Protein AF-A0A376RLB1-F1 (afdb_monomer)

Secondary structure (DSSP, 8-state):
-------EEEETTS-HHHHHHHHHH-SSEEEES-STT--S----------GGGHHHHGGGT-

Solvent-accessible surface area (backbone atoms only — not comparable to full-atom values): 4376 Å² total; per-residu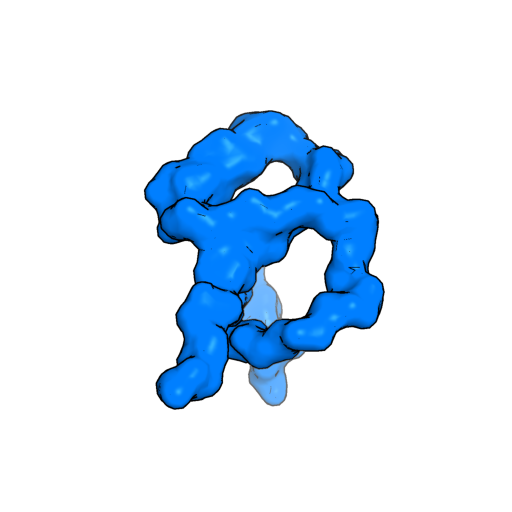e (Å²): 131,85,75,92,77,71,65,43,77,45,55,62,87,55,57,66,71,58,50,56,54,49,53,76,76,33,1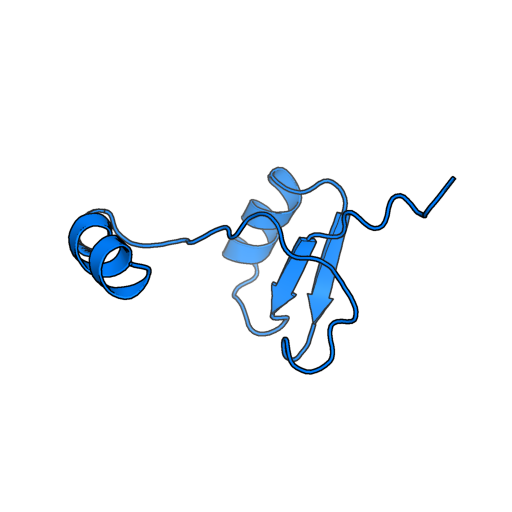00,38,69,45,75,32,93,65,78,81,88,66,95,70,85,85,88,78,85,90,80,96,70,62,77,88,48,53,77,58,56,58,67,76,76,110

Sequence (62 aa):
MPAEKNSAYTLKKYDDAMKTVAEMYYHRLEYVDNFDNLEDIFFKFGLNLSDELIPTSTKSIT

Structure (mmCIF, N/CA/C/O backbone):
data_AF-A0A376RLB1-F1
#
_entry.id   AF-A0A376RLB1-F1
#
loop_
_atom_site.group_PDB
_atom_site.id
_atom_site.type_symbol
_atom_site.label_atom_id
_atom_site.label_alt_id
_atom_site.label_comp_id
_atom_site.label_asym_id
_atom_site.label_entity_id
_atom_site.label_seq_id
_atom_site.pdbx_PDB_ins_code
_atom_site.Cartn_x
_atom_site.Cartn_y
_atom_site.Cartn_z
_atom_site.occupancy
_atom_site.B_iso_or_equiv
_atom_site.auth_seq_id
_atom_site.auth_comp_id
_atom_site.auth_asym_id
_atom_site.auth_atom_id
_atom_site.pdbx_PDB_model_num
ATOM 1 N N . MET A 1 1 ? 9.812 -13.192 22.667 1.00 39.62 1 MET A N 1
ATOM 2 C CA . MET A 1 1 ? 10.042 -12.030 21.784 1.00 39.62 1 MET A CA 1
ATOM 3 C C . MET A 1 1 ? 8.772 -11.862 20.965 1.00 39.62 1 MET A C 1
ATOM 5 O O . MET A 1 1 ? 8.414 -12.836 20.311 1.00 39.62 1 MET A O 1
ATOM 9 N N . PRO A 1 2 ? 8.007 -10.763 21.091 1.00 45.31 2 PRO A N 1
ATOM 10 C CA . PRO A 1 2 ? 6.807 -10.602 20.283 1.00 45.31 2 PRO A CA 1
ATOM 11 C C . PRO A 1 2 ? 7.224 -10.389 18.825 1.00 45.31 2 PRO A C 1
ATOM 13 O O . PRO A 1 2 ? 8.263 -9.792 18.554 1.00 45.31 2 PRO A O 1
ATOM 16 N N . ALA A 1 3 ? 6.464 -11.002 17.925 1.00 45.41 3 ALA A N 1
ATOM 17 C CA . ALA A 1 3 ? 6.834 -11.289 16.550 1.00 45.41 3 ALA A CA 1
ATOM 18 C C . ALA A 1 3 ? 7.274 -10.053 15.749 1.00 45.41 3 ALA A C 1
ATOM 20 O O . ALA A 1 3 ? 6.643 -9.003 15.817 1.00 45.41 3 ALA A O 1
ATOM 21 N N . GLU A 1 4 ? 8.307 -10.225 14.924 1.00 49.06 4 GLU A N 1
ATOM 22 C CA . GLU A 1 4 ? 8.736 -9.307 13.860 1.00 49.06 4 GLU A CA 1
ATOM 23 C C . GLU A 1 4 ? 7.690 -9.237 12.725 1.00 49.06 4 GLU A C 1
ATOM 25 O O . GLU A 1 4 ? 7.978 -9.516 11.558 1.00 49.06 4 GLU A O 1
ATOM 30 N N . LYS A 1 5 ? 6.438 -8.916 13.055 1.00 55.72 5 LYS A N 1
ATOM 31 C CA . LYS A 1 5 ? 5.362 -8.687 12.088 1.00 55.72 5 LYS A CA 1
ATOM 32 C C . LYS A 1 5 ? 5.452 -7.253 11.565 1.00 55.72 5 LYS A C 1
ATOM 34 O O . LYS A 1 5 ? 4.591 -6.435 11.815 1.00 55.72 5 LYS A O 1
ATOM 39 N N . ASN A 1 6 ? 6.547 -6.923 10.889 1.00 60.84 6 ASN A N 1
ATOM 40 C CA . ASN A 1 6 ? 6.671 -5.653 10.170 1.00 60.84 6 ASN A CA 1
ATOM 41 C C . ASN A 1 6 ? 6.394 -5.901 8.684 1.00 60.84 6 ASN A C 1
ATOM 43 O O . ASN A 1 6 ? 7.275 -5.711 7.844 1.00 60.84 6 ASN A O 1
ATOM 47 N N . SER A 1 7 ? 5.202 -6.411 8.369 1.00 71.50 7 SER A N 1
ATOM 48 C CA . SER A 1 7 ? 4.742 -6.478 6.983 1.00 71.50 7 SER A CA 1
ATOM 49 C C . SER A 1 7 ? 4.180 -5.111 6.600 1.00 71.50 7 SER A C 1
ATOM 51 O O . SER A 1 7 ? 3.402 -4.506 7.334 1.00 71.50 7 SER A O 1
ATOM 53 N N . ALA A 1 8 ? 4.600 -4.590 5.454 1.00 85.38 8 ALA A N 1
ATOM 54 C CA . ALA A 1 8 ? 3.872 -3.530 4.782 1.00 85.38 8 ALA A CA 1
ATOM 55 C C . ALA A 1 8 ? 2.720 -4.156 3.998 1.00 85.38 8 ALA A C 1
ATOM 57 O O . ALA A 1 8 ? 2.827 -5.289 3.535 1.00 85.38 8 ALA A O 1
ATOM 58 N N . TYR A 1 9 ? 1.640 -3.407 3.804 1.00 88.25 9 TYR A N 1
ATOM 59 C CA . TYR A 1 9 ? 0.470 -3.891 3.082 1.00 88.25 9 TYR A CA 1
ATOM 60 C C . TYR A 1 9 ? 0.138 -2.935 1.948 1.00 88.25 9 TYR A C 1
ATOM 62 O O . TYR A 1 9 ? 0.167 -1.715 2.115 1.00 88.25 9 TYR A O 1
ATOM 70 N N . THR A 1 10 ? -0.198 -3.488 0.788 1.00 89.69 10 THR A N 1
ATOM 71 C CA . THR A 1 10 ? -0.678 -2.711 -0.354 1.00 89.69 10 THR A CA 1
ATOM 72 C C . THR A 1 10 ? -1.834 -3.427 -1.037 1.00 89.69 10 THR A C 1
ATOM 74 O O . THR A 1 10 ? -1.973 -4.646 -0.938 1.00 89.69 10 THR A O 1
ATOM 77 N N . LEU A 1 11 ? -2.701 -2.682 -1.723 1.00 90.94 11 LEU A N 1
ATOM 78 C CA . LEU A 1 11 ? -3.867 -3.288 -2.356 1.00 90.94 11 LEU A CA 1
ATOM 79 C C . LEU A 1 11 ? -3.478 -4.006 -3.649 1.00 90.94 11 LEU A C 1
ATOM 81 O O . LEU A 1 11 ? -2.805 -3.440 -4.510 1.00 90.94 11 LEU A O 1
ATOM 85 N N . LYS A 1 12 ? -3.994 -5.225 -3.841 1.00 91.25 12 LYS A N 1
ATOM 86 C CA . LYS A 1 12 ? -3.821 -6.004 -5.083 1.00 91.25 12 LYS A CA 1
ATOM 87 C C . LYS A 1 12 ? -4.281 -5.248 -6.329 1.00 91.25 12 LYS A C 1
ATOM 89 O O . LYS A 1 12 ? -3.721 -5.453 -7.403 1.00 91.25 12 LYS A O 1
ATOM 94 N N . LYS A 1 13 ? -5.284 -4.378 -6.180 1.00 91.38 13 LYS A N 1
ATOM 95 C CA . LYS A 1 13 ? -5.870 -3.591 -7.273 1.00 91.38 13 LYS A CA 1
ATOM 96 C C . LYS A 1 13 ? -4.972 -2.467 -7.798 1.00 91.38 13 LYS A C 1
ATOM 98 O O . LYS A 1 13 ? -5.325 -1.871 -8.806 1.00 91.38 13 LYS A O 1
ATOM 103 N N . TYR A 1 14 ? -3.886 -2.123 -7.100 1.00 88.56 14 TYR A N 1
ATOM 104 C CA . TYR A 1 14 ? -2.962 -1.103 -7.592 1.00 88.56 14 TYR A CA 1
ATOM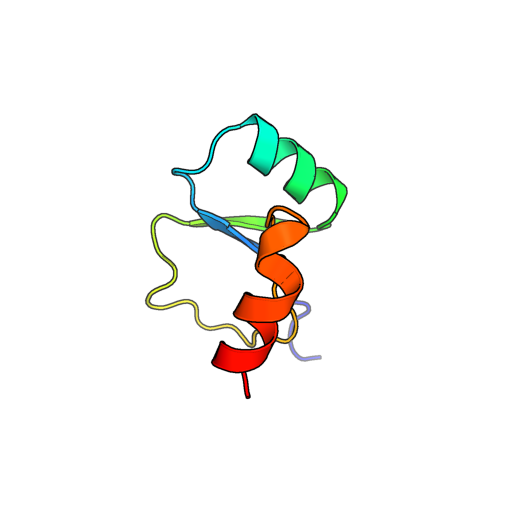 105 C C . TYR A 1 14 ? -2.159 -1.601 -8.789 1.00 88.56 14 TYR A C 1
ATOM 107 O O . TYR A 1 14 ? -1.927 -2.802 -8.934 1.00 88.56 14 TYR A O 1
ATOM 115 N N . ASP A 1 15 ? -1.731 -0.664 -9.632 1.00 89.06 15 ASP A N 1
ATOM 116 C CA . ASP A 1 15 ? -0.938 -0.968 -10.816 1.00 89.06 15 ASP A CA 1
ATOM 117 C C . ASP A 1 15 ? 0.395 -1.613 -10.447 1.00 89.06 15 ASP A C 1
ATOM 119 O O . ASP A 1 15 ? 1.028 -1.270 -9.443 1.00 89.06 15 ASP A O 1
ATOM 123 N N . ASP A 1 16 ? 0.861 -2.516 -11.303 1.00 88.25 16 ASP A N 1
ATOM 124 C CA . ASP A 1 16 ? 2.086 -3.274 -11.052 1.00 88.25 16 ASP A CA 1
ATOM 125 C C . ASP A 1 16 ? 3.316 -2.367 -10.947 1.00 88.25 16 ASP A C 1
ATOM 127 O O . ASP A 1 16 ? 4.191 -2.622 -10.126 1.00 88.25 16 ASP A O 1
ATOM 131 N N . ALA A 1 17 ? 3.335 -1.236 -11.660 1.00 88.62 17 ALA A N 1
ATOM 132 C CA . ALA A 1 17 ? 4.379 -0.224 -11.511 1.00 88.62 17 ALA A CA 1
ATOM 133 C C . ALA A 1 17 ? 4.474 0.308 -10.067 1.00 88.62 17 ALA A C 1
ATOM 135 O O . ALA A 1 17 ? 5.569 0.435 -9.523 1.00 88.62 17 ALA A O 1
ATOM 136 N N . MET A 1 18 ? 3.337 0.571 -9.413 1.00 85.19 18 MET A N 1
ATOM 137 C CA . MET A 1 18 ? 3.312 0.998 -8.011 1.00 85.19 18 MET A CA 1
ATOM 138 C C . MET A 1 18 ? 3.760 -0.134 -7.083 1.00 85.19 18 MET A C 1
ATOM 140 O O . MET A 1 18 ? 4.489 0.113 -6.121 1.00 85.19 18 MET A O 1
ATOM 144 N N . LYS A 1 19 ? 3.344 -1.373 -7.368 1.00 88.50 19 LYS A N 1
ATOM 145 C CA . LYS A 1 19 ? 3.737 -2.550 -6.583 1.00 88.50 19 LYS A CA 1
ATOM 146 C C . LYS A 1 19 ? 5.245 -2.774 -6.628 1.00 88.50 19 LYS A C 1
ATOM 148 O O . LYS A 1 19 ? 5.837 -2.914 -5.566 1.00 88.50 19 LYS A O 1
ATOM 153 N N . THR A 1 20 ? 5.861 -2.708 -7.809 1.00 89.56 20 THR A N 1
ATOM 154 C CA . THR A 1 20 ? 7.317 -2.835 -7.975 1.00 89.56 20 THR A CA 1
ATOM 155 C C . THR A 1 20 ? 8.062 -1.766 -7.186 1.00 89.56 20 THR A C 1
ATOM 157 O O . THR A 1 20 ? 9.056 -2.054 -6.526 1.00 89.56 20 THR A O 1
ATOM 160 N N . VAL A 1 21 ? 7.568 -0.525 -7.203 1.00 88.00 21 VAL A N 1
ATOM 161 C CA . VAL A 1 21 ? 8.152 0.545 -6.389 1.00 88.00 21 VAL A CA 1
ATOM 162 C C . VAL A 1 21 ? 8.029 0.216 -4.900 1.00 88.00 21 VAL A C 1
ATOM 164 O O . VAL A 1 21 ? 9.021 0.284 -4.183 1.00 88.00 21 VAL A O 1
ATOM 167 N N . ALA A 1 22 ? 6.852 -0.202 -4.431 1.00 86.69 22 ALA A N 1
ATOM 168 C CA . ALA A 1 22 ? 6.648 -0.574 -3.033 1.00 86.69 22 ALA A CA 1
ATOM 169 C C . ALA A 1 22 ? 7.541 -1.754 -2.591 1.00 86.69 22 ALA A C 1
ATOM 171 O O . ALA A 1 22 ? 8.111 -1.699 -1.502 1.00 86.69 22 ALA A O 1
ATOM 172 N N . GLU A 1 23 ? 7.729 -2.775 -3.430 1.00 87.62 23 GLU A N 1
ATOM 173 C CA . GLU A 1 23 ? 8.624 -3.912 -3.154 1.00 87.62 23 GLU A CA 1
ATOM 174 C C . GLU A 1 23 ? 10.089 -3.485 -2.983 1.00 87.62 23 GLU A C 1
ATOM 176 O O . GLU A 1 23 ? 10.815 -4.083 -2.192 1.00 87.62 23 GLU A O 1
ATOM 181 N N . MET A 1 24 ? 10.531 -2.424 -3.668 1.00 87.56 24 MET A N 1
ATOM 182 C CA . MET A 1 24 ? 11.881 -1.879 -3.473 1.00 87.56 24 MET A CA 1
ATOM 183 C C . MET A 1 24 ? 12.052 -1.181 -2.116 1.00 87.56 24 MET A C 1
ATOM 185 O O . MET A 1 24 ? 13.164 -1.132 -1.591 1.00 87.56 24 MET A O 1
ATOM 189 N N . TYR A 1 25 ? 10.976 -0.626 -1.548 1.00 83.62 25 TYR A N 1
ATOM 190 C CA . TYR A 1 25 ? 11.023 0.137 -0.294 1.00 83.62 25 TYR A CA 1
ATOM 191 C C . TYR A 1 25 ? 10.704 -0.692 0.954 1.00 83.62 25 TYR A C 1
ATOM 193 O O . TYR A 1 25 ? 11.114 -0.310 2.053 1.00 83.62 25 TYR A O 1
ATOM 201 N N . TYR A 1 26 ? 9.982 -1.805 0.813 1.00 84.56 26 TYR A N 1
ATOM 202 C CA . TYR A 1 26 ? 9.532 -2.627 1.934 1.00 84.56 26 TYR A CA 1
ATOM 203 C C . TYR A 1 26 ? 10.078 -4.054 1.842 1.00 84.56 26 TYR A C 1
ATOM 205 O O . TYR A 1 26 ? 9.804 -4.777 0.892 1.00 84.56 26 TYR A O 1
ATOM 213 N N . HIS A 1 27 ? 10.797 -4.495 2.881 1.00 81.62 27 HIS A N 1
ATOM 214 C CA . HIS A 1 27 ? 11.377 -5.845 2.947 1.00 81.62 27 HIS A CA 1
ATOM 215 C C . HIS A 1 27 ? 10.338 -6.974 2.931 1.00 81.62 27 HIS A C 1
ATOM 217 O O . HIS A 1 27 ? 10.628 -8.074 2.465 1.00 81.62 27 HIS A O 1
ATOM 223 N N . ARG A 1 28 ? 9.150 -6.722 3.487 1.00 84.75 28 ARG A N 1
ATOM 224 C CA . ARG A 1 28 ? 8.000 -7.628 3.460 1.00 84.75 28 ARG A CA 1
ATOM 225 C C . ARG A 1 28 ? 6.798 -6.814 3.029 1.00 84.75 28 ARG A C 1
ATOM 227 O O . ARG A 1 28 ? 6.407 -5.897 3.747 1.00 84.75 28 ARG A O 1
ATOM 234 N N . LEU A 1 29 ? 6.258 -7.126 1.860 1.00 86.94 29 LEU A N 1
ATOM 235 C CA . LEU A 1 29 ? 5.077 -6.476 1.320 1.00 86.94 29 LEU A CA 1
ATOM 236 C C . LEU A 1 29 ? 4.012 -7.536 1.051 1.00 86.94 29 LEU A C 1
ATOM 238 O O . LEU A 1 29 ? 4.235 -8.470 0.284 1.00 86.94 29 LEU A O 1
ATOM 242 N N . GLU A 1 30 ? 2.862 -7.388 1.694 1.00 88.12 30 GLU A N 1
ATOM 243 C CA . GLU A 1 30 ? 1.703 -8.246 1.510 1.00 88.12 30 GLU A CA 1
ATOM 244 C C . GLU A 1 30 ? 0.661 -7.544 0.644 1.00 88.12 30 GLU A C 1
ATOM 246 O O . GLU A 1 30 ? 0.313 -6.377 0.848 1.00 88.12 30 GLU A O 1
ATOM 251 N N . TYR A 1 31 ? 0.146 -8.276 -0.339 1.00 89.12 31 TYR A N 1
ATOM 252 C CA . TYR A 1 31 ? -0.916 -7.791 -1.203 1.00 89.12 31 TYR A CA 1
ATOM 253 C C . TYR A 1 31 ? -2.271 -8.222 -0.658 1.00 89.12 31 TYR A C 1
ATOM 255 O O . TYR A 1 31 ? -2.567 -9.416 -0.598 1.00 89.12 31 TYR A O 1
ATOM 263 N N . VAL A 1 32 ? -3.120 -7.255 -0.322 1.00 89.38 32 VAL A N 1
ATOM 264 C CA . VAL A 1 32 ? -4.443 -7.493 0.272 1.00 89.38 32 VAL A CA 1
ATOM 265 C C . VAL A 1 32 ? -5.557 -6.936 -0.613 1.00 89.38 32 VAL A C 1
ATOM 267 O O . VAL A 1 32 ? -5.334 -6.054 -1.441 1.00 89.38 32 VAL A O 1
ATOM 270 N N . ASP A 1 33 ? -6.762 -7.489 -0.504 1.00 88.75 33 ASP A N 1
ATOM 271 C CA . ASP A 1 33 ? -7.915 -7.041 -1.301 1.00 88.75 33 ASP A CA 1
ATOM 272 C C . ASP A 1 33 ? -8.568 -5.781 -0.707 1.00 88.75 33 ASP A C 1
ATOM 274 O O . ASP A 1 33 ? -9.076 -4.923 -1.433 1.00 88.75 33 ASP A O 1
ATOM 278 N N . ASN A 1 34 ? -8.502 -5.645 0.617 1.00 86.38 34 ASN A N 1
ATOM 279 C CA . ASN A 1 34 ? -8.926 -4.485 1.392 1.00 86.38 34 ASN A CA 1
ATOM 280 C C . ASN A 1 34 ? -8.058 -4.375 2.662 1.00 86.38 34 ASN A C 1
ATOM 282 O O . ASN A 1 34 ? -7.298 -5.289 2.975 1.00 86.38 34 ASN A O 1
ATOM 286 N N . PHE A 1 35 ? -8.149 -3.242 3.359 1.00 85.12 35 PHE A N 1
ATOM 287 C CA . PHE A 1 35 ? -7.455 -3.019 4.635 1.00 85.12 35 PHE A CA 1
ATOM 288 C C . PHE A 1 35 ? -8.336 -3.348 5.854 1.00 85.12 35 PHE A C 1
ATOM 290 O O . PHE A 1 35 ? -7.892 -3.202 6.993 1.00 85.12 35 PHE A O 1
ATOM 297 N N . ASP A 1 36 ? -9.579 -3.779 5.627 1.00 80.88 36 ASP A N 1
ATOM 298 C CA . ASP A 1 36 ? -10.507 -4.120 6.695 1.00 80.88 36 ASP A CA 1
ATOM 299 C C . ASP A 1 36 ? -10.065 -5.458 7.303 1.00 80.88 36 ASP A C 1
ATOM 301 O O . ASP A 1 36 ? -9.917 -6.457 6.601 1.00 80.88 36 ASP A O 1
ATOM 305 N N . ASN A 1 37 ? -9.886 -5.497 8.625 1.00 70.56 37 ASN A N 1
ATOM 306 C CA . ASN A 1 37 ? -9.423 -6.672 9.384 1.00 70.56 37 ASN A CA 1
ATOM 307 C C . ASN A 1 37 ? -7.921 -6.993 9.280 1.00 70.56 37 ASN A C 1
ATOM 309 O O . ASN A 1 37 ? -7.523 -8.141 9.485 1.00 70.56 37 ASN A O 1
ATOM 313 N N . LEU A 1 38 ? -7.066 -6.000 9.023 1.00 80.31 38 LEU A N 1
ATOM 314 C CA . LEU A 1 38 ? -5.641 -6.171 9.307 1.00 80.31 38 LEU A CA 1
ATOM 315 C C . LEU A 1 38 ? -5.403 -6.124 10.824 1.00 80.31 38 LEU A C 1
ATOM 317 O O . LEU A 1 38 ? -5.473 -5.063 11.442 1.00 80.31 38 LEU A O 1
ATOM 321 N N . GLU A 1 39 ? -5.119 -7.279 11.428 1.00 71.75 39 GLU A N 1
ATOM 322 C CA . GLU A 1 39 ? -4.695 -7.391 12.831 1.00 71.75 39 GLU A CA 1
ATOM 323 C C . GLU A 1 39 ? -3.203 -7.048 12.978 1.00 71.75 39 GLU A C 1
ATOM 325 O O . GLU A 1 39 ? -2.368 -7.909 13.278 1.00 71.75 39 GLU A O 1
ATOM 330 N N . ASP A 1 40 ? -2.865 -5.779 12.737 1.00 73.44 40 ASP A N 1
ATOM 331 C CA . ASP A 1 40 ? -1.499 -5.264 12.839 1.00 73.44 40 ASP A CA 1
ATOM 332 C C . ASP A 1 40 ? -1.451 -3.822 13.3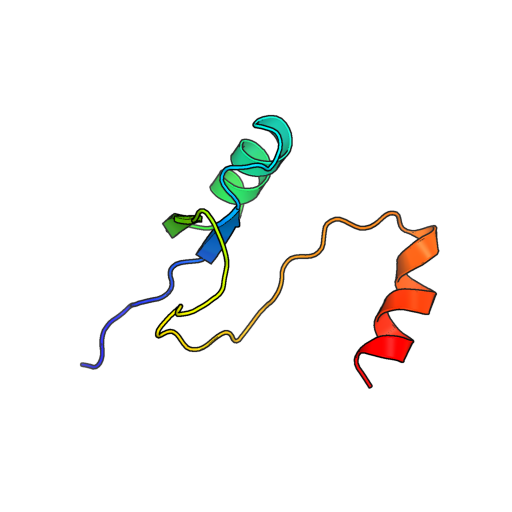76 1.00 73.44 40 ASP A C 1
ATOM 334 O O . ASP A 1 40 ? -2.451 -3.098 13.380 1.00 73.44 40 ASP A O 1
ATOM 338 N N . ILE A 1 41 ? -0.278 -3.395 13.849 1.00 75.75 41 ILE A N 1
ATOM 339 C CA . ILE A 1 41 ? -0.043 -2.036 14.347 1.00 75.75 41 ILE A CA 1
ATOM 340 C C . ILE A 1 41 ? 0.653 -1.217 13.258 1.00 75.75 41 ILE A C 1
ATOM 342 O O . ILE A 1 41 ? 1.831 -1.410 12.959 1.00 75.75 41 ILE A O 1
ATOM 346 N N . PHE A 1 42 ? -0.054 -0.230 12.706 1.00 76.25 42 PHE A N 1
ATOM 347 C CA . PHE A 1 42 ? 0.487 0.654 11.674 1.00 76.25 42 PHE A CA 1
ATOM 348 C C . PHE A 1 42 ? 1.185 1.871 12.276 1.00 76.25 42 PHE A C 1
ATOM 350 O O . PHE A 1 42 ? 0.546 2.749 12.851 1.00 76.25 42 PHE A O 1
ATOM 357 N N . PHE A 1 43 ? 2.504 1.954 12.099 1.00 71.88 43 PHE A N 1
ATOM 358 C CA . PHE A 1 43 ? 3.299 3.107 12.540 1.00 71.88 43 PHE A CA 1
ATOM 359 C C . PHE A 1 43 ? 3.602 4.113 11.416 1.00 71.88 43 PHE A C 1
ATOM 361 O O . PHE A 1 43 ? 3.885 5.279 11.684 1.00 71.88 43 PHE A O 1
ATOM 368 N N . LYS A 1 44 ? 3.571 3.684 10.146 1.00 78.38 44 LYS A N 1
ATOM 369 C CA . LYS A 1 44 ? 3.961 4.518 9.000 1.00 78.38 44 LYS A CA 1
ATOM 370 C C . LYS A 1 44 ? 3.080 4.250 7.785 1.00 78.38 44 LYS A C 1
ATOM 372 O O . LYS A 1 44 ? 2.854 3.100 7.426 1.00 78.38 44 LYS A O 1
ATOM 377 N N . PHE A 1 45 ? 2.685 5.325 7.108 1.00 82.06 45 PHE A N 1
ATOM 378 C CA . PHE A 1 45 ? 1.957 5.281 5.842 1.00 82.06 45 PHE A CA 1
ATOM 379 C C . PHE A 1 45 ? 2.842 5.813 4.710 1.00 82.06 45 PHE A C 1
ATOM 381 O O . PHE A 1 45 ? 3.514 6.833 4.868 1.00 82.06 45 PHE A O 1
ATOM 388 N N . GLY A 1 46 ? 2.865 5.106 3.579 1.00 81.19 46 GLY A N 1
ATOM 389 C CA . GLY A 1 46 ? 3.480 5.569 2.336 1.00 81.19 46 GLY A CA 1
ATOM 390 C C . GLY A 1 46 ? 2.399 6.123 1.415 1.00 81.19 46 GLY A C 1
ATOM 391 O O . GLY A 1 46 ? 1.494 5.389 1.029 1.00 81.19 46 GLY A O 1
ATOM 392 N N . LEU A 1 47 ? 2.475 7.409 1.083 1.00 81.50 47 LEU A N 1
ATOM 393 C CA . LEU A 1 47 ? 1.530 8.067 0.182 1.00 81.50 47 LEU A CA 1
ATOM 394 C C . LEU A 1 47 ? 2.257 8.445 -1.107 1.00 81.50 47 LEU A C 1
ATOM 396 O O . LEU A 1 47 ? 3.277 9.127 -1.059 1.00 81.50 47 LEU A O 1
ATOM 400 N N . ASN A 1 48 ? 1.723 8.009 -2.247 1.00 77.88 48 ASN A N 1
ATOM 401 C CA . ASN A 1 48 ? 2.166 8.458 -3.563 1.00 77.88 48 ASN A CA 1
ATOM 402 C C . ASN A 1 48 ? 1.217 9.570 -4.02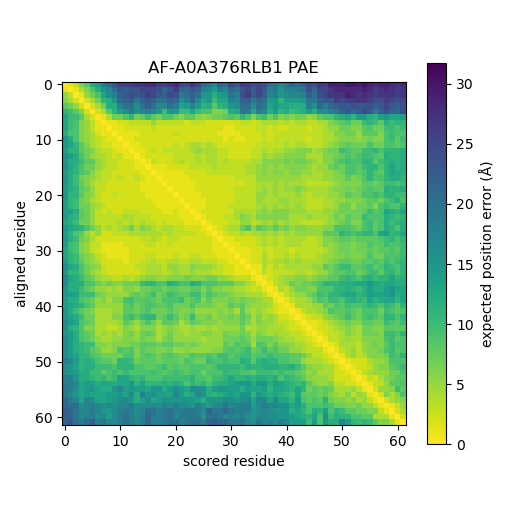9 1.00 77.88 48 ASN A C 1
ATOM 404 O O . ASN A 1 48 ? 0.158 9.290 -4.590 1.00 77.88 48 ASN A O 1
ATOM 408 N N . LEU A 1 49 ? 1.548 10.817 -3.699 1.00 80.19 49 LEU A N 1
ATOM 409 C CA . LEU A 1 49 ? 0.759 12.004 -4.032 1.00 80.19 49 LEU A CA 1
ATOM 410 C C . LEU A 1 49 ? 1.597 12.936 -4.904 1.00 80.19 49 LEU A C 1
ATOM 412 O O . LEU A 1 49 ? 2.806 13.033 -4.716 1.00 80.19 49 LEU A O 1
ATOM 416 N N . SER A 1 50 ? 0.948 13.651 -5.820 1.00 79.38 50 SER A N 1
ATOM 417 C CA . SER A 1 50 ? 1.589 14.751 -6.542 1.00 79.38 50 SER A CA 1
ATOM 418 C C . SER A 1 50 ? 1.957 15.881 -5.580 1.00 79.38 50 SER A C 1
ATOM 420 O O . SER A 1 50 ? 1.185 16.193 -4.671 1.00 79.38 50 SER A O 1
ATOM 422 N N . ASP A 1 51 ? 3.098 16.530 -5.817 1.00 79.44 51 ASP A N 1
ATOM 423 C CA . ASP A 1 51 ? 3.662 17.562 -4.934 1.00 79.44 51 ASP A CA 1
ATOM 424 C C . ASP A 1 51 ? 2.678 18.695 -4.604 1.00 79.44 51 ASP A C 1
ATOM 426 O O . ASP A 1 51 ? 2.632 19.189 -3.477 1.00 79.44 51 ASP A O 1
ATOM 430 N N . GLU A 1 52 ? 1.820 19.054 -5.560 1.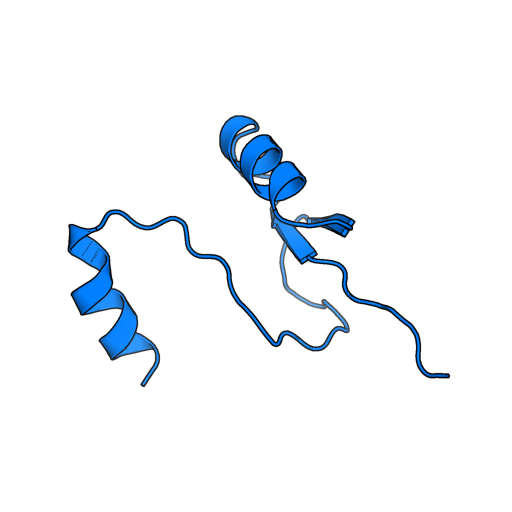00 82.31 52 GLU A N 1
ATOM 431 C CA . GLU A 1 52 ? 0.777 20.078 -5.415 1.00 82.31 52 GLU A CA 1
ATOM 432 C C . GLU A 1 52 ? -0.272 19.738 -4.339 1.00 82.31 52 GLU A C 1
ATOM 434 O O . GLU A 1 52 ? -0.921 20.630 -3.789 1.00 82.31 52 GLU A O 1
ATOM 439 N N . LEU A 1 53 ? -0.440 18.453 -4.011 1.00 75.94 53 LEU A N 1
ATOM 440 C CA . LEU A 1 53 ? -1.429 17.960 -3.050 1.00 75.94 53 LEU A CA 1
ATOM 441 C C . LEU A 1 53 ? -0.866 17.802 -1.631 1.00 75.94 53 LEU A C 1
ATOM 443 O O . LEU A 1 53 ? -1.65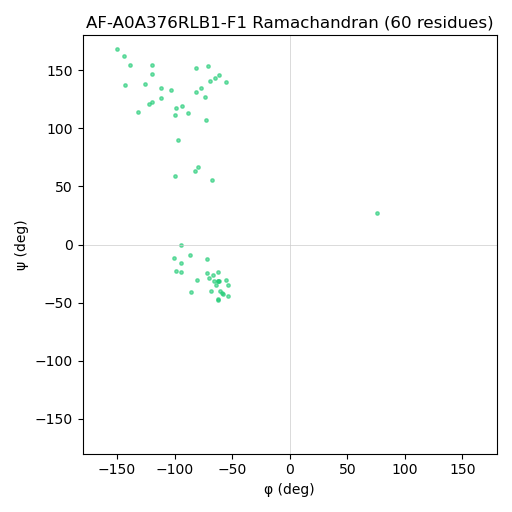1 17.745 -0.681 1.00 75.94 53 LEU A O 1
ATOM 447 N N . ILE A 1 54 ? 0.462 17.801 -1.466 1.00 76.12 54 ILE A N 1
ATOM 448 C CA . ILE A 1 54 ? 1.142 17.676 -0.162 1.00 76.12 54 ILE A CA 1
ATOM 449 C C . ILE A 1 54 ? 0.654 18.728 0.862 1.00 76.12 54 ILE A C 1
ATOM 451 O O . ILE A 1 54 ? 0.370 18.369 2.014 1.00 76.12 54 ILE A O 1
ATOM 455 N N . PRO A 1 55 ? 0.496 20.021 0.502 1.00 74.31 55 PRO A N 1
ATOM 456 C CA . PRO A 1 55 ? 0.040 21.040 1.450 1.00 74.31 55 PRO A CA 1
ATOM 457 C C . PRO A 1 55 ? -1.409 20.837 1.911 1.00 74.31 55 PRO A C 1
ATOM 459 O O . PRO A 1 55 ? -1.786 21.284 2.994 1.00 74.31 55 PRO A O 1
ATOM 462 N N . THR A 1 56 ? -2.233 20.185 1.090 1.00 69.38 56 THR A N 1
ATOM 463 C CA . THR A 1 56 ? -3.649 19.935 1.384 1.00 69.38 56 THR A CA 1
ATOM 464 C C . THR A 1 56 ? -3.816 18.662 2.207 1.00 69.38 56 THR A C 1
ATOM 466 O O . THR A 1 56 ? 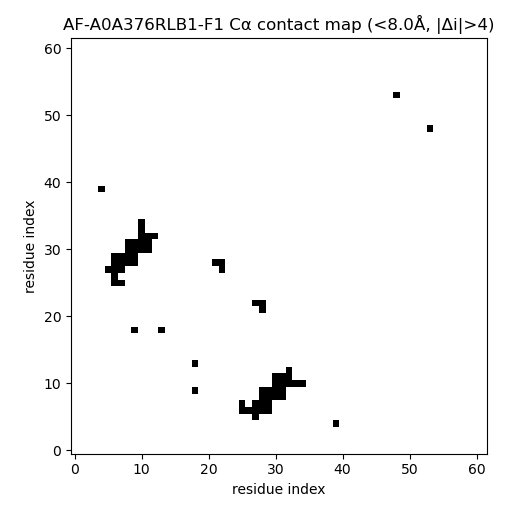-4.580 18.660 3.169 1.00 69.38 56 THR A O 1
ATOM 469 N N . SER A 1 57 ? -3.058 17.603 1.898 1.00 63.00 57 SER A N 1
ATOM 470 C CA . SER A 1 57 ? -3.146 16.320 2.604 1.00 63.00 57 SER A CA 1
ATOM 471 C C . SER A 1 57 ? -2.741 16.412 4.077 1.00 63.00 57 SER A C 1
ATOM 473 O O . SER A 1 57 ? -3.340 15.749 4.917 1.00 63.00 57 SER A O 1
ATOM 475 N N . THR A 1 58 ? -1.763 17.257 4.423 1.00 63.38 58 THR A N 1
ATOM 476 C CA . THR A 1 58 ? -1.313 17.437 5.819 1.00 63.38 58 THR A CA 1
ATOM 477 C C . THR A 1 58 ? -2.384 18.050 6.725 1.00 63.38 58 THR A C 1
ATOM 479 O O . THR A 1 58 ? -2.468 17.694 7.900 1.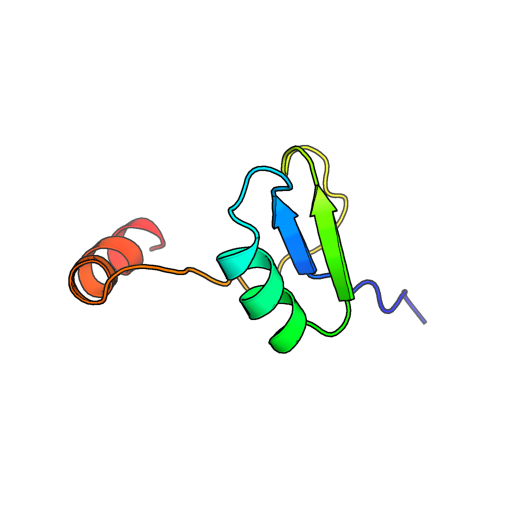00 63.38 58 THR A O 1
ATOM 482 N N . LYS A 1 59 ? -3.255 18.910 6.180 1.00 62.59 59 LYS A N 1
ATOM 483 C CA . LYS A 1 59 ? -4.341 19.555 6.935 1.00 62.59 59 LYS A CA 1
ATOM 484 C C . LYS A 1 59 ? -5.471 18.603 7.313 1.00 62.59 59 LYS A C 1
ATOM 486 O O . LYS A 1 59 ? -6.182 18.884 8.264 1.00 62.59 59 LYS A O 1
ATOM 491 N N . SER A 1 60 ? -5.658 17.514 6.571 1.00 59.91 60 SER A N 1
ATOM 492 C CA . SER A 1 60 ? -6.717 16.531 6.841 1.00 59.91 60 SER A CA 1
ATOM 493 C C . SER A 1 60 ? -6.307 15.450 7.847 1.00 59.91 60 SER A C 1
ATOM 495 O O . SER A 1 60 ? -7.154 14.662 8.252 1.00 59.91 60 SER A O 1
ATOM 497 N N . ILE A 1 61 ? -5.022 15.390 8.218 1.00 58.25 61 ILE A N 1
ATOM 498 C CA . ILE A 1 61 ? -4.457 14.404 9.158 1.00 58.25 61 ILE A CA 1
ATOM 499 C C . ILE A 1 61 ? -4.265 15.015 10.566 1.00 58.25 61 ILE A C 1
ATOM 501 O O . ILE A 1 61 ? -4.012 14.282 11.520 1.00 58.25 61 ILE A O 1
ATOM 505 N N . THR A 1 62 ? -4.392 16.342 10.701 1.00 49.50 62 THR A N 1
ATOM 506 C CA . THR A 1 62 ? -4.361 17.071 11.987 1.00 49.50 62 THR A CA 1
ATOM 507 C C . THR A 1 62 ? -5.777 17.301 12.494 1.00 49.50 62 THR A C 1
ATOM 509 O O . THR A 1 62 ? -5.989 17.160 13.717 1.00 49.50 62 THR A O 1
#

pLDDT: mean 77.35, std 13.03, range [39.62, 91.38]

Mean predicted aligned error: 7.95 Å

Radius of gyration: 13.58 Å; Cα contacts (8 Å, |Δi|>4): 34; chains: 1; bounding box: 22×33×33 Å

Organism: Escherichia coli (NCBI:txid562)

Foldseek 3Di:
DPDPPPEAEDEPPDDVVVVVVVVVVTVHYYYDNDPPPPPDDDPDDDDDDDPVCVVVVVVVVD